Protein AF-A0A2S2CWX1-F1 (afdb_monomer_lite)

Foldseek 3Di:
DKWKKWWWQAQCAWKWKDKQNHTDDIDGHNDTDIDTPVVVDDAFKIKMKIWHAFQAAKTWTWTWMDIRNDTDTDTDIAGGGGGGDMDMDIHTD

Sequence (93 aa):
MTTVTLKVEIADDQVVAFVNSVQVASISGNDSGTHDLTPYLSSGDNQILIVGVNTEGRGHYKGSLDINGSSQLFDQSTTNGGLTWSQKYVVKN

pLDDT: mean 91.41, std 7.32, range [66.38, 97.94]

Radius of gyration: 12.76 Å; chains: 1; bounding box: 30×20×33 Å

Organism: NCBI:txid2202148

Secondary structure (DSSP, 8-state):
---EEEEEEEESSEEEEEETTEEEEEEESS--EEEE-GGGPPSSEEEEEEEEEESSS-EEEEEEEEETTEEEEEEEEESSSEEEEEEEEEEE-

Structure (mmCIF, N/CA/C/O backbone):
data_AF-A0A2S2CWX1-F1
#
_entry.id   AF-A0A2S2CWX1-F1
#
loop_
_atom_site.group_PDB
_atom_site.id
_atom_site.type_symbol
_atom_site.label_atom_id
_atom_site.label_alt_id
_atom_site.label_comp_id
_atom_site.label_asym_id
_atom_site.label_entity_id
_atom_site.label_seq_id
_atom_site.pdbx_PDB_ins_code
_atom_site.Cartn_x
_atom_site.Cartn_y
_atom_site.Cartn_z
_atom_site.occupancy
_atom_site.B_iso_or_equiv
_atom_site.auth_seq_id
_atom_site.auth_comp_id
_atom_site.auth_asym_id
_atom_site.auth_atom_id
_atom_site.pdbx_PDB_model_num
ATOM 1 N N . MET A 1 1 ? -11.160 6.672 16.900 1.00 82.62 1 MET A N 1
ATOM 2 C CA . MET A 1 1 ? -11.425 6.190 15.531 1.00 82.62 1 MET A CA 1
ATOM 3 C C . MET A 1 1 ? -10.077 6.050 14.868 1.00 82.62 1 MET A C 1
ATOM 5 O O . MET A 1 1 ? -9.307 7.000 14.967 1.00 82.62 1 MET A O 1
ATOM 9 N N . THR A 1 2 ? -9.757 4.879 14.322 1.00 93.75 2 THR A N 1
ATOM 10 C CA . THR A 1 2 ? -8.452 4.683 13.689 1.00 93.75 2 THR A CA 1
ATOM 11 C C . THR A 1 2 ? -8.416 5.410 12.351 1.00 93.75 2 THR A C 1
ATOM 13 O O . THR A 1 2 ? -9.336 5.251 11.557 1.00 93.75 2 THR A O 1
ATOM 16 N N . THR A 1 3 ? -7.385 6.217 12.108 1.00 95.88 3 THR A N 1
ATOM 17 C CA . THR A 1 3 ? -7.163 6.913 10.836 1.00 95.88 3 THR A CA 1
ATOM 18 C C . THR A 1 3 ? -6.032 6.249 10.078 1.00 95.88 3 THR A C 1
ATOM 20 O O . THR A 1 3 ? -4.996 5.926 10.668 1.00 95.88 3 THR A O 1
ATOM 23 N N . VAL A 1 4 ? -6.207 6.071 8.771 1.00 97.81 4 VAL A N 1
ATOM 24 C CA . VAL A 1 4 ? -5.172 5.507 7.908 1.00 97.81 4 VAL A CA 1
ATOM 25 C C . VAL A 1 4 ? -5.046 6.327 6.641 1.00 97.81 4 VAL A C 1
ATOM 27 O O . VAL A 1 4 ? -6.013 6.486 5.904 1.00 97.81 4 VAL A O 1
ATOM 30 N N . THR A 1 5 ? -3.838 6.809 6.364 1.00 97.81 5 THR A N 1
ATOM 31 C CA . THR A 1 5 ? -3.544 7.600 5.168 1.00 97.81 5 THR A CA 1
ATOM 32 C C . THR A 1 5 ? -2.356 7.005 4.424 1.00 97.81 5 THR A C 1
ATOM 34 O O . THR A 1 5 ? -1.284 6.824 4.996 1.00 97.81 5 THR A O 1
ATOM 37 N N . LEU A 1 6 ? -2.524 6.726 3.135 1.00 97.38 6 LEU A N 1
ATOM 38 C CA . LEU A 1 6 ? -1.439 6.332 2.245 1.00 97.38 6 LEU A CA 1
ATOM 39 C C . LEU A 1 6 ? -0.926 7.558 1.495 1.00 97.38 6 LEU A C 1
ATOM 41 O O . LEU A 1 6 ? -1.664 8.173 0.733 1.00 97.38 6 LEU A O 1
ATOM 45 N N . LYS A 1 7 ? 0.351 7.882 1.663 1.00 96.44 7 LYS A N 1
ATOM 46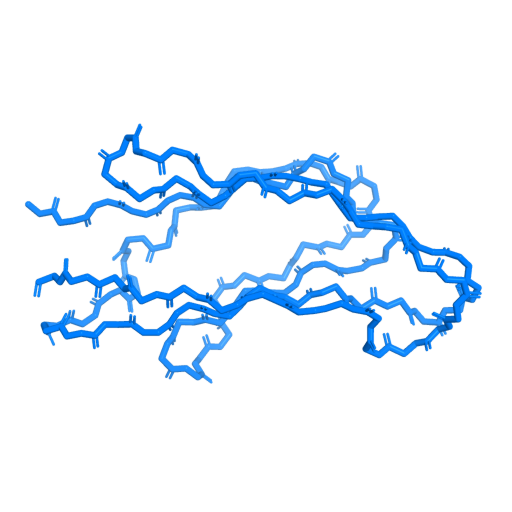 C CA . LYS A 1 7 ? 1.065 8.844 0.827 1.00 96.44 7 LYS A CA 1
ATOM 47 C C . LYS A 1 7 ? 1.952 8.086 -0.153 1.00 96.44 7 LYS A C 1
ATOM 49 O O . LYS A 1 7 ? 2.780 7.286 0.272 1.00 96.44 7 LYS A O 1
ATOM 54 N N . VAL A 1 8 ? 1.813 8.363 -1.440 1.00 95.62 8 VAL A N 1
ATOM 55 C CA . VAL A 1 8 ? 2.706 7.885 -2.497 1.00 95.62 8 VAL A CA 1
ATOM 56 C C . VAL A 1 8 ? 3.497 9.081 -3.008 1.00 95.62 8 VAL A C 1
ATOM 58 O O . VAL A 1 8 ? 2.926 10.119 -3.321 1.00 95.62 8 VAL A O 1
ATOM 61 N N . GLU A 1 9 ? 4.817 8.957 -3.029 1.00 94.06 9 GLU A N 1
ATOM 62 C CA . GLU A 1 9 ? 5.752 9.968 -3.531 1.00 94.06 9 GLU A CA 1
ATOM 63 C C . GLU A 1 9 ? 6.289 9.599 -4.914 1.00 94.06 9 GLU A C 1
ATOM 65 O O . GLU A 1 9 ? 6.503 10.489 -5.729 1.00 94.06 9 GLU A O 1
ATOM 70 N N . ILE A 1 10 ? 6.513 8.306 -5.167 1.00 91.38 10 ILE A N 1
ATOM 71 C CA . ILE A 1 10 ? 6.983 7.778 -6.452 1.00 91.38 10 ILE A CA 1
ATOM 72 C C . ILE A 1 10 ? 6.213 6.491 -6.753 1.00 91.38 10 ILE A C 1
ATOM 74 O O . ILE A 1 10 ? 6.116 5.616 -5.884 1.00 91.38 10 ILE A O 1
ATOM 78 N N . ALA A 1 11 ? 5.697 6.386 -7.977 1.00 90.94 11 ALA A N 1
ATOM 79 C CA . ALA A 1 11 ? 5.062 5.198 -8.533 1.00 90.94 11 ALA A CA 1
ATOM 80 C C . ALA A 1 11 ? 5.436 5.055 -10.019 1.00 90.94 11 ALA A C 1
ATOM 82 O O . ALA A 1 11 ? 4.644 5.394 -10.887 1.00 90.94 11 ALA A O 1
ATOM 83 N N . ASP A 1 12 ? 6.635 4.543 -10.324 1.00 85.12 12 ASP A N 1
ATOM 84 C CA . ASP A 1 12 ? 7.158 4.480 -11.709 1.00 85.12 12 ASP A CA 1
ATOM 85 C C . ASP A 1 12 ? 6.230 3.775 -12.726 1.00 85.12 12 ASP A C 1
ATOM 87 O O . ASP A 1 12 ? 6.359 3.993 -13.929 1.00 85.12 12 ASP A O 1
ATOM 91 N N . ASP A 1 13 ? 5.259 2.987 -12.263 1.00 88.56 13 ASP A N 1
ATOM 92 C CA . ASP A 1 13 ? 4.141 2.520 -13.085 1.00 88.56 13 ASP A CA 1
ATOM 93 C C . ASP A 1 13 ? 2.853 2.467 -12.265 1.00 88.56 13 ASP A C 1
ATOM 95 O O . ASP A 1 13 ? 1.927 3.235 -12.528 1.00 88.56 13 ASP A O 1
ATOM 99 N N . GLN A 1 14 ? 2.805 1.641 -11.212 1.00 91.5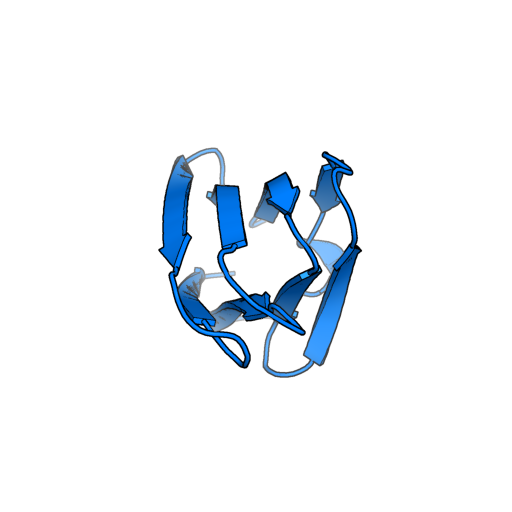6 14 GLN A N 1
ATOM 100 C CA . GLN A 1 14 ? 1.629 1.601 -10.350 1.00 91.56 14 GLN A CA 1
ATOM 101 C C . GLN A 1 14 ? 1.936 1.225 -8.894 1.00 91.56 14 GLN A C 1
ATOM 103 O O . GLN A 1 14 ? 2.690 0.294 -8.607 1.00 91.56 14 GLN A O 1
ATOM 108 N N . VAL A 1 15 ? 1.276 1.915 -7.962 1.00 94.25 15 VAL A N 1
ATOM 109 C CA . VAL A 1 15 ? 1.103 1.499 -6.565 1.00 94.25 15 VAL A CA 1
ATOM 110 C C . VAL A 1 15 ? -0.377 1.218 -6.322 1.00 94.25 15 VAL A C 1
ATOM 112 O O . VAL A 1 15 ? -1.228 2.085 -6.518 1.00 94.25 15 VAL A O 1
ATOM 115 N N . VAL A 1 16 ? -0.696 0.010 -5.867 1.00 94.75 16 VAL A N 1
ATOM 116 C CA . VAL A 1 16 ? -2.066 -0.421 -5.563 1.00 94.75 16 VAL A CA 1
ATOM 117 C C . VAL A 1 16 ? -2.195 -0.678 -4.069 1.00 94.75 16 VAL A C 1
ATOM 119 O O . VAL A 1 16 ? -1.339 -1.329 -3.470 1.00 94.75 16 VAL A O 1
ATOM 122 N N . ALA A 1 17 ? -3.273 -0.188 -3.461 1.00 96.75 17 ALA A N 1
ATOM 123 C CA . ALA A 1 17 ? -3.596 -0.455 -2.066 1.00 96.75 17 ALA A CA 1
ATOM 124 C C . ALA A 1 17 ? -4.870 -1.291 -1.958 1.00 96.75 17 ALA A C 1
ATOM 126 O O . ALA A 1 17 ? -5.898 -0.971 -2.563 1.00 96.75 17 ALA A O 1
ATOM 127 N N . PHE A 1 18 ? -4.801 -2.325 -1.127 1.00 97.69 18 PHE A N 1
ATOM 128 C CA . PHE A 1 18 ? -5.926 -3.167 -0.758 1.00 97.69 18 PHE A CA 1
ATOM 129 C C . PHE A 1 18 ? -6.193 -3.048 0.740 1.00 97.69 18 PHE A C 1
ATOM 131 O O . PHE A 1 18 ? -5.256 -3.114 1.535 1.00 97.69 18 PHE A O 1
ATOM 138 N N . VAL A 1 19 ? -7.463 -2.938 1.124 1.00 97.94 19 VAL A N 1
ATOM 139 C CA . VAL A 1 19 ? -7.933 -3.036 2.512 1.00 97.94 19 VAL A CA 1
ATOM 140 C C . VAL A 1 19 ? -8.891 -4.218 2.582 1.00 97.94 19 VAL A C 1
ATOM 142 O O . VAL A 1 19 ? -9.859 -4.275 1.829 1.00 97.94 19 VAL A O 1
ATOM 145 N N . ASN A 1 20 ? -8.595 -5.200 3.436 1.00 96.69 20 ASN A N 1
ATOM 146 C CA . ASN A 1 20 ? -9.366 -6.444 3.572 1.00 96.69 20 ASN A CA 1
ATOM 147 C C . ASN A 1 20 ? -9.638 -7.127 2.219 1.00 96.69 20 ASN A C 1
ATOM 149 O O . ASN A 1 20 ? -10.763 -7.511 1.909 1.00 96.69 20 ASN A O 1
ATOM 153 N N . SER A 1 21 ? -8.587 -7.238 1.400 1.00 95.56 21 SER A N 1
ATOM 154 C CA . SER A 1 21 ? -8.617 -7.824 0.050 1.00 95.56 21 SER A CA 1
ATOM 155 C C . SER A 1 21 ? -9.437 -7.057 -0.997 1.00 95.56 21 SER A C 1
ATOM 157 O O . SER A 1 21 ? -9.525 -7.509 -2.136 1.00 95.56 21 SER A O 1
ATOM 159 N N . VAL A 1 22 ? -9.980 -5.886 -0.663 1.00 97.12 22 VAL A N 1
ATOM 160 C CA . VAL A 1 22 ? -10.652 -4.993 -1.614 1.00 97.12 22 VAL A CA 1
ATOM 161 C C . VAL A 1 22 ? -9.669 -3.928 -2.074 1.00 97.12 22 VAL A C 1
ATOM 163 O O . VAL A 1 22 ? -9.030 -3.287 -1.245 1.00 97.12 22 VAL A O 1
ATOM 166 N N . GLN A 1 23 ? -9.537 -3.726 -3.385 1.00 97.12 23 GLN A N 1
ATOM 167 C CA . GLN A 1 23 ? -8.748 -2.622 -3.930 1.00 97.12 23 GLN A CA 1
ATOM 168 C C . GLN A 1 23 ? -9.431 -1.290 -3.601 1.00 97.12 23 GLN A C 1
ATOM 170 O O . GLN A 1 23 ? -10.597 -1.095 -3.936 1.00 97.12 23 GLN A O 1
ATOM 175 N N . VAL A 1 24 ? -8.693 -0.367 -2.986 1.00 96.94 24 VAL A N 1
ATOM 176 C CA . VAL A 1 24 ? -9.217 0.940 -2.547 1.00 96.94 24 VAL A CA 1
ATOM 177 C C . VAL A 1 24 ? -8.463 2.123 -3.144 1.00 96.94 24 VAL A C 1
ATOM 179 O O . VAL A 1 24 ? -8.998 3.226 -3.207 1.00 96.94 24 VAL A O 1
ATOM 182 N N . ALA A 1 25 ? -7.234 1.900 -3.613 1.00 94.88 25 ALA A N 1
ATOM 183 C CA . ALA A 1 25 ? -6.464 2.898 -4.339 1.00 94.88 25 ALA A CA 1
ATOM 184 C C . ALA A 1 25 ? -5.629 2.238 -5.439 1.00 94.88 25 ALA A C 1
ATOM 186 O O . ALA A 1 25 ? -5.130 1.125 -5.275 1.00 94.88 25 ALA A O 1
ATOM 187 N N . SER A 1 26 ? -5.478 2.950 -6.550 1.00 93.75 26 SER A N 1
ATOM 188 C CA . SER A 1 26 ? -4.572 2.632 -7.650 1.00 93.75 26 SER A CA 1
ATOM 189 C C . SER A 1 26 ? -3.965 3.948 -8.114 1.00 93.75 26 SER A C 1
ATOM 191 O O . SER A 1 26 ? -4.667 4.772 -8.696 1.00 93.75 26 SER A O 1
ATOM 193 N N . ILE A 1 27 ? -2.687 4.140 -7.820 1.00 93.06 27 ILE A N 1
ATOM 194 C CA . ILE A 1 27 ? -1.906 5.323 -8.161 1.00 93.06 27 ILE A CA 1
ATOM 195 C C . ILE A 1 27 ? -0.992 4.917 -9.305 1.00 93.06 27 ILE A C 1
ATOM 197 O O . ILE A 1 27 ? -0.288 3.921 -9.163 1.00 93.06 27 ILE A O 1
ATOM 201 N N . SER A 1 28 ? -1.028 5.632 -10.425 1.00 87.50 28 SER A N 1
ATOM 202 C CA . SER A 1 28 ? -0.271 5.267 -11.624 1.00 87.50 28 SER A CA 1
ATOM 203 C C . SER A 1 28 ? 0.542 6.422 -12.183 1.00 87.50 28 SER A C 1
ATOM 205 O O . SER A 1 28 ? 0.089 7.564 -12.141 1.00 87.50 28 SER A O 1
ATOM 207 N N . GLY A 1 29 ? 1.677 6.097 -12.798 1.00 70.19 29 GLY A N 1
ATOM 208 C CA . GLY A 1 29 ? 2.629 7.068 -13.324 1.00 70.19 29 GLY A CA 1
ATOM 209 C C . GLY A 1 29 ? 3.336 7.842 -12.211 1.00 70.19 29 GLY A C 1
ATOM 210 O O . GLY A 1 29 ? 3.057 7.652 -11.031 1.00 70.19 29 GLY A O 1
ATOM 211 N N . ASN A 1 30 ? 4.222 8.767 -12.590 1.00 66.38 30 ASN A N 1
ATOM 212 C CA . ASN A 1 30 ? 4.988 9.632 -11.673 1.00 66.38 30 ASN A CA 1
ATOM 213 C C . ASN A 1 30 ? 4.127 10.557 -10.773 1.00 66.38 30 ASN A C 1
ATOM 215 O O . ASN A 1 30 ? 4.631 11.552 -10.251 1.00 66.38 30 ASN A O 1
ATOM 219 N N . ASP A 1 31 ? 2.836 10.273 -10.616 1.00 69.00 31 ASP A N 1
ATOM 220 C CA . ASP A 1 31 ? 1.954 10.942 -9.685 1.00 69.00 31 ASP A CA 1
ATOM 221 C C . ASP A 1 31 ? 2.337 10.627 -8.239 1.00 69.00 31 ASP A C 1
ATOM 223 O O . ASP A 1 31 ? 2.583 9.490 -7.827 1.00 69.00 31 ASP A O 1
ATOM 227 N N . SER A 1 32 ? 2.333 11.696 -7.451 1.00 82.44 32 SER A N 1
ATOM 228 C CA . SER A 1 32 ? 2.388 11.642 -6.000 1.00 82.44 32 SER A CA 1
ATOM 229 C C . SER A 1 32 ? 1.026 12.051 -5.453 1.00 82.44 32 SER A C 1
ATOM 231 O O . SER A 1 32 ? 0.351 12.921 -6.005 1.00 82.44 32 SER A O 1
ATOM 233 N N . GLY A 1 33 ? 0.593 11.409 -4.375 1.00 89.81 33 GLY A N 1
ATOM 234 C CA . GLY A 1 33 ? -0.759 11.582 -3.869 1.00 89.81 33 GLY A CA 1
ATOM 235 C C . GLY A 1 33 ? -0.920 11.127 -2.432 1.00 89.81 33 GLY A C 1
ATOM 236 O O . GLY A 1 33 ? -0.169 10.295 -1.927 1.00 89.81 33 GLY A O 1
ATOM 237 N N . THR A 1 34 ? -1.932 11.687 -1.780 1.00 94.62 34 THR A N 1
ATOM 238 C CA . THR A 1 34 ? -2.368 11.293 -0.441 1.00 94.62 34 THR A CA 1
ATOM 239 C C . THR A 1 34 ? -3.769 10.709 -0.554 1.00 94.62 34 THR A C 1
ATOM 241 O O . THR A 1 34 ? -4.673 11.354 -1.082 1.00 94.62 34 THR A O 1
ATOM 244 N N . HIS A 1 35 ? -3.952 9.495 -0.048 1.00 95.69 35 HIS A N 1
ATOM 245 C CA . HIS A 1 35 ? -5.179 8.719 -0.145 1.00 95.69 35 HIS A CA 1
ATOM 246 C C . HIS A 1 35 ? -5.654 8.346 1.255 1.00 95.69 35 HIS A C 1
ATOM 248 O O . HIS A 1 35 ? -4.952 7.653 1.994 1.00 95.69 35 HIS A O 1
ATOM 254 N N . ASP A 1 36 ? -6.850 8.802 1.617 1.00 97.00 36 ASP A N 1
ATOM 255 C CA . ASP A 1 36 ? -7.495 8.397 2.862 1.00 97.00 36 ASP A CA 1
ATOM 256 C C . ASP A 1 36 ? -8.050 6.976 2.711 1.00 97.00 36 ASP A C 1
ATOM 258 O O . ASP A 1 36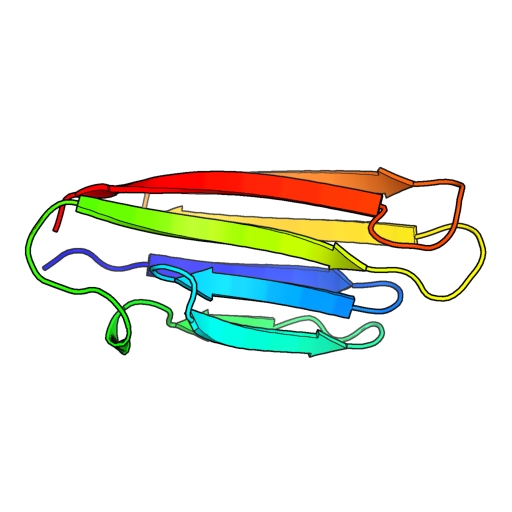 ? -8.914 6.713 1.870 1.00 97.00 36 ASP A O 1
ATOM 262 N N . LEU A 1 37 ? -7.522 6.053 3.515 1.00 97.19 37 LEU A N 1
ATOM 263 C CA . LEU A 1 37 ? -7.959 4.660 3.549 1.00 97.19 37 LEU A CA 1
ATOM 264 C C . LEU A 1 37 ? -8.945 4.391 4.697 1.00 97.19 37 LEU A C 1
ATOM 266 O O . LEU A 1 37 ? -9.515 3.303 4.777 1.00 97.19 37 LEU A O 1
ATOM 270 N N . THR A 1 38 ? -9.165 5.373 5.575 1.00 96.94 38 THR A N 1
ATOM 271 C CA . THR A 1 38 ? -10.040 5.275 6.751 1.00 96.94 38 THR A CA 1
ATOM 272 C C . THR A 1 38 ? -11.465 4.816 6.419 1.00 96.94 38 THR A C 1
ATOM 274 O O . THR A 1 38 ? -11.971 3.947 7.133 1.00 96.94 38 THR A O 1
ATOM 277 N N . PRO A 1 39 ? -12.122 5.302 5.340 1.00 97.12 39 PRO A N 1
ATOM 278 C CA . PRO A 1 39 ? -13.494 4.901 5.016 1.00 97.12 39 PRO A CA 1
ATOM 279 C C . PRO A 1 39 ? -13.662 3.412 4.693 1.00 97.12 39 PRO A C 1
ATOM 281 O O . PRO A 1 39 ? -14.783 2.911 4.705 1.00 97.12 39 PRO A O 1
ATOM 284 N N . TYR A 1 40 ? -12.568 2.708 4.393 1.00 97.06 40 TYR A N 1
ATOM 285 C CA . TYR A 1 40 ? -12.583 1.297 4.004 1.00 97.06 40 TYR A CA 1
ATOM 286 C C . TYR A 1 40 ? -12.306 0.344 5.170 1.00 97.06 40 TYR A C 1
ATOM 288 O O . TYR A 1 40 ? -12.327 -0.874 4.987 1.00 97.06 40 TYR A O 1
ATOM 296 N N . LEU A 1 41 ? -12.035 0.875 6.365 1.00 96.31 41 LEU A N 1
ATOM 297 C CA . LEU A 1 41 ? -11.829 0.063 7.557 1.00 96.31 41 LEU A CA 1
ATOM 298 C C . LEU A 1 41 ? -13.160 -0.512 8.056 1.00 96.31 41 LEU A C 1
ATOM 300 O O . LEU A 1 41 ? -14.165 0.189 8.167 1.00 96.31 41 LEU A O 1
ATOM 304 N N . SER A 1 42 ? -13.147 -1.787 8.430 1.00 95.44 42 SER A N 1
ATOM 305 C CA . SER A 1 42 ? -14.224 -2.452 9.162 1.00 95.44 42 SER A CA 1
ATOM 306 C C . SER A 1 42 ? -13.956 -2.455 10.670 1.00 95.44 42 SER A C 1
ATOM 308 O O . SER A 1 42 ? -12.872 -2.083 11.128 1.00 95.44 42 SER A O 1
ATOM 310 N N . SER A 1 43 ? -14.939 -2.893 11.461 1.00 93.50 43 SER A N 1
ATOM 311 C CA . SER A 1 43 ? -14.746 -3.169 12.889 1.00 93.50 43 SER A CA 1
ATOM 312 C C . SER A 1 43 ? -13.743 -4.307 13.100 1.00 93.50 43 SER A C 1
ATOM 314 O O . SER A 1 43 ? -13.858 -5.337 12.430 1.00 93.50 43 SER A O 1
ATOM 316 N N . GLY A 1 44 ? -12.833 -4.164 14.064 1.00 93.81 44 GLY A N 1
ATOM 317 C CA . GLY A 1 44 ? -11.837 -5.174 14.403 1.00 93.81 44 GLY A CA 1
ATOM 318 C C . GLY A 1 44 ? -10.537 -5.037 13.608 1.00 93.81 44 GLY A C 1
ATOM 319 O O . GLY A 1 44 ? -10.120 -3.944 13.217 1.00 93.81 44 GLY A O 1
ATOM 320 N N . ASP A 1 45 ? -9.863 -6.167 13.398 1.00 95.19 45 ASP A N 1
ATOM 321 C CA . ASP A 1 45 ? -8.581 -6.202 12.698 1.00 95.19 45 ASP A CA 1
ATOM 322 C C . ASP A 1 45 ? -8.777 -6.015 11.188 1.00 95.19 45 ASP A C 1
ATOM 324 O O . ASP A 1 45 ? -9.567 -6.708 10.549 1.00 95.19 45 ASP A O 1
ATOM 328 N N . ASN A 1 46 ? -8.007 -5.096 10.615 1.00 96.94 46 ASN A N 1
ATOM 329 C CA . ASN A 1 46 ? -7.984 -4.794 9.192 1.00 96.94 46 ASN A CA 1
ATOM 330 C C . ASN A 1 46 ? -6.608 -5.124 8.613 1.00 96.94 46 ASN A C 1
ATOM 332 O O . ASN A 1 46 ? -5.576 -4.850 9.231 1.00 96.94 46 ASN A O 1
ATOM 336 N N . GLN A 1 47 ? -6.584 -5.682 7.407 1.00 97.06 47 GLN A N 1
ATOM 337 C CA . GLN A 1 47 ? -5.352 -5.958 6.674 1.00 97.06 47 GLN A CA 1
ATOM 338 C C . GLN A 1 47 ? -5.192 -4.964 5.538 1.00 97.06 47 GLN A C 1
ATOM 340 O O . GLN A 1 47 ? -6.072 -4.846 4.689 1.00 97.06 47 GLN A O 1
ATOM 345 N N . ILE A 1 48 ? -4.046 -4.293 5.502 1.00 97.56 48 ILE A N 1
ATOM 346 C CA . ILE A 1 48 ? -3.682 -3.393 4.412 1.00 97.56 48 ILE A CA 1
ATOM 347 C C . ILE A 1 48 ? -2.525 -4.015 3.652 1.00 97.56 48 ILE A C 1
ATOM 349 O O . ILE A 1 48 ? -1.524 -4.393 4.258 1.00 97.56 48 ILE A O 1
ATOM 353 N N . LEU A 1 49 ? -2.661 -4.124 2.337 1.00 97.44 49 LEU A N 1
ATOM 354 C CA . LEU A 1 49 ? -1.603 -4.571 1.443 1.00 97.44 49 LEU A CA 1
ATOM 355 C C . LEU A 1 49 ? -1.318 -3.459 0.441 1.00 97.44 49 LEU A C 1
ATOM 357 O O . LEU A 1 49 ? -2.208 -3.058 -0.303 1.00 97.44 49 LEU A O 1
ATOM 361 N N . ILE A 1 50 ? -0.081 -2.981 0.423 1.00 96.12 50 ILE A N 1
ATOM 362 C CA . ILE A 1 50 ? 0.419 -2.073 -0.609 1.00 96.12 50 ILE A CA 1
ATOM 363 C C . ILE A 1 50 ? 1.253 -2.903 -1.574 1.00 96.12 50 ILE A C 1
ATOM 365 O O . ILE A 1 50 ? 2.031 -3.755 -1.142 1.00 96.12 50 ILE A O 1
ATOM 369 N N . VAL A 1 51 ? 1.073 -2.672 -2.868 1.00 94.06 51 VAL A N 1
ATOM 370 C CA . VAL A 1 51 ? 1.716 -3.424 -3.941 1.00 94.0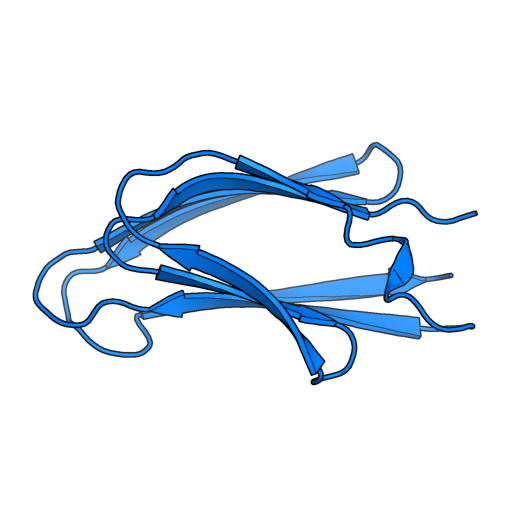6 51 VAL A CA 1
ATOM 371 C C . VAL A 1 51 ? 2.319 -2.451 -4.944 1.00 94.06 51 VAL A C 1
ATOM 373 O O . VAL A 1 51 ? 1.618 -1.570 -5.431 1.00 94.06 51 VAL A O 1
ATOM 376 N N . GLY A 1 52 ? 3.599 -2.630 -5.261 1.00 92.69 52 GLY A N 1
ATOM 377 C CA . GLY A 1 52 ? 4.252 -2.012 -6.411 1.00 92.69 52 GLY A CA 1
ATOM 378 C C . GLY A 1 52 ? 4.152 -2.938 -7.620 1.00 92.69 52 GLY A C 1
ATOM 379 O O . GLY A 1 52 ? 4.525 -4.114 -7.544 1.00 92.69 52 GLY A O 1
ATOM 380 N N . VAL A 1 53 ? 3.628 -2.414 -8.722 1.00 90.62 53 VAL A N 1
ATOM 381 C CA . VAL A 1 53 ? 3.518 -3.104 -10.011 1.00 90.62 53 VAL A CA 1
ATOM 382 C C . VAL A 1 53 ? 4.336 -2.320 -11.028 1.00 90.62 53 VAL A C 1
ATOM 384 O O . VAL A 1 53 ? 4.335 -1.088 -11.000 1.00 90.62 53 VAL A O 1
ATOM 387 N N . ASN A 1 54 ? 5.094 -3.024 -11.866 1.00 89.19 54 ASN A N 1
ATOM 388 C CA . ASN A 1 54 ? 5.787 -2.434 -13.007 1.00 89.19 54 ASN A CA 1
ATOM 389 C C . ASN A 1 54 ? 5.530 -3.270 -14.253 1.00 89.19 54 ASN A C 1
ATOM 391 O O . ASN A 1 54 ? 5.792 -4.470 -14.232 1.00 89.19 54 ASN A O 1
ATOM 395 N N . THR A 1 55 ? 5.091 -2.680 -15.355 1.00 82.62 55 THR A N 1
ATOM 396 C CA . THR A 1 55 ? 4.919 -3.413 -16.608 1.00 82.62 55 THR A CA 1
ATOM 397 C C . THR A 1 55 ? 6.254 -3.868 -17.185 1.00 82.62 55 THR A C 1
ATOM 399 O O . THR A 1 55 ? 6.362 -5.016 -17.614 1.00 82.62 55 THR A O 1
ATOM 402 N N . GLU A 1 56 ? 7.293 -3.025 -17.154 1.00 82.00 56 GLU A N 1
ATOM 403 C CA . GLU A 1 56 ? 8.586 -3.336 -17.774 1.00 82.00 56 GLU A CA 1
ATOM 404 C C . GLU A 1 56 ? 9.766 -2.654 -17.069 1.00 82.00 56 GLU A C 1
ATOM 406 O O . GLU A 1 56 ? 9.692 -1.515 -16.619 1.00 82.00 56 GLU A O 1
ATOM 411 N N . GLY A 1 57 ? 10.913 -3.337 -17.041 1.00 82.81 57 GLY A N 1
ATOM 412 C CA . GLY A 1 57 ? 12.183 -2.738 -16.632 1.00 82.81 57 GLY A CA 1
ATOM 413 C C . GLY A 1 57 ? 12.306 -2.439 -15.135 1.00 82.81 57 GLY A C 1
ATOM 414 O O . GLY A 1 57 ? 11.873 -3.217 -14.284 1.00 82.81 57 GLY A O 1
ATOM 415 N N . ARG A 1 58 ? 12.999 -1.336 -14.822 1.00 86.56 58 ARG A N 1
ATOM 416 C CA . ARG A 1 58 ? 13.248 -0.887 -13.445 1.00 86.56 58 ARG A CA 1
ATOM 417 C C . ARG A 1 58 ? 12.067 -0.066 -12.946 1.00 86.56 58 ARG A C 1
ATOM 419 O O . ARG A 1 58 ? 11.535 0.721 -13.716 1.00 86.56 58 ARG A O 1
ATOM 426 N N . GLY A 1 59 ? 11.712 -0.232 -11.678 1.00 88.12 59 GLY A N 1
ATOM 427 C CA . GLY A 1 59 ? 10.665 0.555 -11.034 1.00 88.12 59 GLY A CA 1
ATOM 428 C C . GLY A 1 59 ? 11.053 0.941 -9.616 1.00 88.12 59 GLY A C 1
ATOM 429 O O . GLY A 1 59 ? 11.653 0.139 -8.894 1.00 88.12 59 GLY A O 1
ATOM 430 N N . HIS A 1 60 ? 10.709 2.161 -9.231 1.00 90.31 60 HIS A N 1
ATOM 431 C CA . HIS A 1 60 ? 10.889 2.735 -7.909 1.00 90.31 60 HIS A CA 1
ATOM 432 C C . HIS A 1 60 ? 9.528 3.095 -7.307 1.00 90.31 60 HIS A C 1
ATOM 434 O O . HIS A 1 60 ? 8.674 3.698 -7.956 1.00 90.31 60 HIS A O 1
ATOM 440 N N . TYR A 1 61 ? 9.328 2.711 -6.047 1.00 91.81 61 TYR A N 1
ATOM 441 C CA . TYR A 1 61 ? 8.131 3.008 -5.270 1.00 91.81 61 TYR A CA 1
ATOM 442 C C . TYR A 1 61 ? 8.535 3.628 -3.955 1.00 91.81 61 TYR A C 1
ATOM 444 O O . TYR A 1 61 ? 9.296 3.034 -3.188 1.00 91.81 61 TYR A O 1
ATOM 452 N N . LYS A 1 62 ? 8.000 4.806 -3.672 1.00 93.75 62 LYS A N 1
ATOM 453 C CA . LYS A 1 62 ? 8.329 5.531 -2.454 1.00 93.75 62 LYS A CA 1
ATOM 454 C C . LYS A 1 62 ? 7.089 6.151 -1.857 1.00 93.75 62 LYS A C 1
ATOM 456 O O . LYS A 1 62 ? 6.236 6.651 -2.586 1.00 93.75 62 LYS A O 1
ATOM 461 N N . GLY A 1 63 ? 6.996 6.143 -0.537 1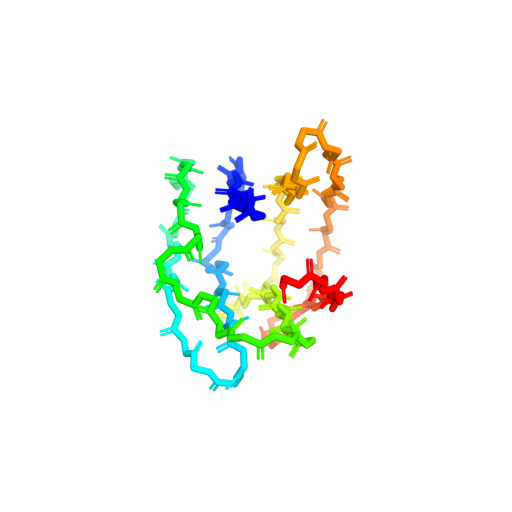.00 95.44 63 GLY A N 1
ATOM 462 C CA . GLY A 1 63 ? 5.883 6.743 0.170 1.00 95.44 63 GLY A CA 1
ATOM 463 C C . GLY A 1 63 ? 5.836 6.354 1.636 1.00 95.44 63 GLY A C 1
ATOM 464 O O . GLY A 1 63 ? 6.834 5.964 2.246 1.00 95.44 63 GLY A O 1
ATOM 465 N N . SER A 1 64 ? 4.651 6.483 2.215 1.00 96.62 64 SER A N 1
ATOM 466 C CA . SER A 1 64 ? 4.400 6.148 3.606 1.00 96.62 64 SER A CA 1
ATOM 467 C C . SER A 1 64 ? 2.956 5.743 3.845 1.00 96.62 64 SER A C 1
ATOM 469 O O . SER A 1 64 ? 2.045 6.356 3.292 1.00 96.62 64 SER A O 1
ATOM 471 N N . LEU A 1 65 ? 2.740 4.789 4.744 1.00 97.31 65 LEU A N 1
ATOM 472 C CA . LEU A 1 65 ? 1.435 4.513 5.329 1.00 97.31 65 LEU A CA 1
ATOM 473 C C . LEU A 1 65 ? 1.397 5.081 6.749 1.00 97.31 65 LEU A C 1
ATOM 475 O O . LEU A 1 65 ? 2.105 4.599 7.629 1.00 97.31 65 LEU A O 1
ATOM 479 N N . ASP A 1 66 ? 0.582 6.102 6.972 1.00 97.44 66 ASP A N 1
ATOM 480 C CA . ASP A 1 66 ? 0.313 6.637 8.302 1.00 97.44 66 ASP A CA 1
ATOM 481 C C . ASP A 1 66 ? -0.872 5.903 8.928 1.00 97.44 66 ASP A C 1
ATOM 483 O O . ASP A 1 66 ? -1.944 5.825 8.327 1.00 97.44 66 ASP A O 1
ATOM 487 N N . ILE A 1 67 ? -0.668 5.350 10.124 1.00 96.31 67 ILE A N 1
ATOM 488 C CA . ILE A 1 67 ? -1.714 4.722 10.932 1.00 96.31 67 ILE A CA 1
ATOM 489 C C . ILE A 1 67 ? -1.739 5.448 12.276 1.00 96.31 67 ILE A C 1
ATOM 491 O O . ILE A 1 67 ? -0.796 5.335 13.060 1.00 96.31 67 ILE A O 1
ATOM 495 N N . ASN A 1 68 ? -2.818 6.177 12.565 1.00 94.75 68 ASN A N 1
ATOM 496 C CA . ASN A 1 68 ? -2.977 6.958 13.799 1.00 94.75 68 ASN A CA 1
ATOM 497 C C . ASN A 1 68 ? -1.793 7.904 14.104 1.00 94.75 68 ASN A C 1
ATOM 499 O O . ASN A 1 68 ? -1.347 7.995 15.248 1.00 94.75 68 ASN A O 1
ATOM 503 N N . GLY A 1 69 ? -1.250 8.582 13.090 1.00 93.31 69 GLY A N 1
ATOM 504 C CA . GLY A 1 69 ? -0.103 9.487 13.217 1.00 93.31 69 GLY A CA 1
ATOM 505 C C . GLY A 1 69 ? 1.255 8.782 13.285 1.00 93.31 69 GLY A C 1
ATOM 506 O O . GLY A 1 69 ? 2.286 9.440 13.426 1.00 93.31 69 GLY A O 1
ATOM 507 N N . SER A 1 70 ? 1.281 7.445 13.225 1.00 94.81 70 SER A N 1
ATOM 508 C CA . SER A 1 70 ? 2.513 6.659 13.135 1.00 94.81 70 SER A CA 1
ATOM 509 C C . SER A 1 70 ? 2.799 6.318 11.677 1.00 94.81 70 SER A C 1
ATOM 511 O O . SER A 1 70 ? 2.200 5.401 11.114 1.00 94.81 70 SER A O 1
ATOM 513 N N . SER A 1 71 ? 3.741 7.042 11.077 1.00 96.25 71 SER A N 1
ATOM 514 C CA . SER A 1 71 ? 4.133 6.857 9.680 1.00 96.25 71 SER A CA 1
ATOM 515 C C . SER A 1 71 ? 5.089 5.675 9.494 1.00 96.25 71 SER A C 1
ATOM 517 O O . SER A 1 71 ? 6.129 5.578 10.146 1.00 96.25 71 SER A O 1
ATOM 519 N N . GLN A 1 72 ? 4.728 4.767 8.590 1.00 95.50 72 GLN A N 1
ATOM 520 C CA . GLN A 1 72 ? 5.535 3.638 8.141 1.00 95.50 72 GLN A CA 1
ATOM 521 C C . GLN A 1 72 ? 6.004 3.904 6.711 1.00 95.50 72 GLN A C 1
ATOM 523 O O . GLN A 1 72 ? 5.216 3.826 5.769 1.00 95.50 72 GLN A O 1
ATOM 528 N N . LEU A 1 73 ? 7.284 4.229 6.549 1.00 95.88 73 LEU A N 1
ATOM 529 C CA . LEU A 1 73 ? 7.864 4.545 5.245 1.00 95.88 73 LEU A CA 1
ATOM 530 C C . LEU A 1 73 ? 8.083 3.282 4.403 1.00 95.88 73 LEU A C 1
ATOM 532 O O . LEU A 1 73 ? 8.399 2.215 4.933 1.00 95.88 73 LEU A O 1
ATOM 536 N N . PHE A 1 74 ? 7.996 3.440 3.087 1.00 94.12 74 PHE A N 1
ATOM 537 C CA . PHE A 1 74 ? 8.504 2.480 2.117 1.00 94.12 74 PHE A CA 1
ATOM 538 C C . PHE A 1 74 ? 9.295 3.214 1.031 1.00 94.12 74 PHE A C 1
ATOM 540 O O . PHE A 1 74 ? 8.929 4.307 0.604 1.00 94.12 74 PHE A O 1
ATOM 547 N N . ASP A 1 75 ? 10.400 2.611 0.608 1.00 93.75 75 ASP A N 1
ATOM 548 C CA . ASP A 1 75 ? 11.272 3.103 -0.458 1.00 93.75 75 ASP A CA 1
ATOM 549 C C . ASP A 1 75 ? 11.930 1.875 -1.097 1.00 93.75 75 ASP A C 1
ATOM 551 O O . ASP A 1 75 ? 12.758 1.208 -0.472 1.00 93.75 75 ASP A O 1
ATOM 555 N N . GLN A 1 76 ? 11.434 1.471 -2.264 1.00 91.56 76 GLN A N 1
ATOM 556 C CA . GLN A 1 76 ? 11.699 0.159 -2.844 1.00 91.56 76 GLN A CA 1
ATOM 557 C C . GLN A 1 76 ? 11.981 0.281 -4.328 1.00 91.56 76 GLN A C 1
ATOM 559 O O . GLN A 1 76 ? 11.161 0.781 -5.091 1.00 91.56 76 GLN A O 1
ATOM 564 N N . SER A 1 77 ? 13.149 -0.202 -4.736 1.00 89.75 77 SER A N 1
ATOM 565 C CA . SER A 1 77 ? 13.570 -0.253 -6.132 1.00 89.75 77 SER A CA 1
ATOM 566 C C . SER A 1 77 ? 13.631 -1.691 -6.615 1.00 89.75 77 SER A C 1
ATOM 568 O O . SER A 1 77 ? 14.018 -2.601 -5.884 1.00 89.75 77 SER A O 1
ATOM 570 N N . THR A 1 78 ? 13.273 -1.888 -7.874 1.00 86.94 78 THR A N 1
ATOM 571 C CA . THR A 1 78 ? 13.119 -3.201 -8.492 1.00 86.94 78 THR A CA 1
ATOM 572 C C . THR A 1 78 ? 13.708 -3.156 -9.895 1.00 86.94 78 THR A C 1
ATOM 574 O O . THR A 1 78 ? 13.740 -2.102 -10.530 1.00 86.94 78 THR A O 1
ATOM 577 N N . THR A 1 79 ? 14.260 -4.274 -10.367 1.00 82.00 79 THR A N 1
ATOM 578 C CA . THR A 1 79 ? 14.973 -4.329 -11.657 1.00 82.00 79 THR A CA 1
ATOM 579 C C . THR A 1 79 ? 14.258 -5.127 -12.735 1.00 82.00 79 THR A C 1
ATOM 581 O O . THR A 1 79 ? 14.695 -5.104 -13.883 1.00 82.00 79 THR A O 1
ATOM 584 N N . ASN A 1 80 ? 13.199 -5.840 -12.358 1.00 77.19 80 ASN A N 1
ATOM 585 C CA . ASN A 1 80 ? 12.418 -6.703 -13.229 1.00 77.19 80 ASN A CA 1
ATOM 586 C C . ASN A 1 80 ? 10.970 -6.200 -13.225 1.00 77.19 80 ASN A C 1
ATOM 588 O O . ASN A 1 80 ? 10.513 -5.704 -12.197 1.00 77.19 80 ASN A O 1
ATOM 592 N N . GLY A 1 81 ? 10.250 -6.375 -14.335 1.00 74.81 81 GLY A N 1
ATOM 593 C CA . GLY A 1 81 ? 8.807 -6.123 -14.389 1.00 74.81 81 GLY A CA 1
ATOM 594 C C . GLY A 1 81 ? 7.986 -7.167 -13.615 1.00 74.81 81 GLY A C 1
ATOM 595 O O . GLY A 1 81 ? 8.509 -8.187 -13.160 1.00 74.81 81 GLY A O 1
ATOM 596 N N . GLY A 1 82 ? 6.684 -6.921 -13.499 1.00 70.19 82 GLY A N 1
ATOM 597 C CA . GLY A 1 82 ? 5.683 -7.745 -12.826 1.00 70.19 82 GLY A CA 1
ATOM 598 C C . GLY A 1 82 ? 5.152 -7.135 -11.524 1.00 70.19 82 GLY A C 1
ATOM 599 O O . GLY A 1 82 ? 5.082 -5.920 -11.353 1.00 70.19 82 GLY A O 1
ATOM 600 N N . LEU A 1 83 ? 4.763 -8.010 -10.593 1.00 70.75 83 LEU A N 1
ATOM 601 C CA . LEU A 1 83 ? 4.564 -7.652 -9.188 1.00 70.75 83 LEU A CA 1
ATOM 602 C C . LEU A 1 83 ? 5.935 -7.577 -8.536 1.00 70.75 83 LEU A C 1
ATOM 604 O O . LEU A 1 83 ? 6.583 -8.602 -8.321 1.00 70.75 83 LEU A O 1
ATOM 608 N N . THR A 1 84 ? 6.394 -6.366 -8.273 1.00 80.00 84 THR A N 1
ATOM 609 C CA . THR A 1 84 ? 7.808 -6.133 -7.982 1.00 80.00 84 THR A CA 1
ATOM 610 C C . THR A 1 84 ? 8.059 -5.921 -6.492 1.00 80.00 84 THR A C 1
ATOM 612 O O . THR A 1 84 ? 9.140 -6.237 -5.995 1.00 80.00 84 THR A O 1
ATOM 615 N N . TRP A 1 85 ? 7.045 -5.464 -5.753 1.00 87.81 85 TRP A N 1
ATOM 616 C CA . TRP A 1 85 ? 7.110 -5.269 -4.309 1.00 87.81 85 TRP A CA 1
ATOM 617 C C . TRP A 1 85 ? 5.727 -5.390 -3.655 1.00 87.81 85 TRP A C 1
ATOM 619 O O . TRP A 1 85 ? 4.708 -5.050 -4.252 1.00 87.81 85 TRP A O 1
ATOM 629 N N . SER A 1 86 ? 5.683 -5.852 -2.403 1.00 92.56 86 SER A N 1
ATOM 630 C CA . SER A 1 86 ? 4.482 -5.742 -1.573 1.00 92.56 86 SER A CA 1
ATOM 631 C C . SER A 1 86 ? 4.823 -5.598 -0.092 1.00 92.56 86 SER A C 1
ATOM 633 O O . SER A 1 86 ? 5.822 -6.149 0.378 1.00 92.56 86 SER A O 1
ATOM 635 N N . GLN A 1 87 ? 3.975 -4.891 0.654 1.00 94.50 87 GLN A N 1
ATOM 636 C CA . GLN A 1 87 ? 4.093 -4.751 2.102 1.00 94.50 87 GLN A CA 1
ATOM 637 C C . GLN A 1 87 ? 2.721 -4.807 2.770 1.00 94.50 87 GLN A C 1
ATOM 639 O O . GLN A 1 87 ? 1.771 -4.146 2.349 1.00 94.50 87 GLN A O 1
ATOM 644 N N . LYS A 1 88 ? 2.627 -5.621 3.826 1.00 95.56 88 LYS A N 1
ATOM 645 C CA . LYS A 1 88 ? 1.396 -5.860 4.582 1.00 95.56 88 LYS A CA 1
ATOM 646 C C . LYS A 1 88 ? 1.444 -5.168 5.942 1.00 95.56 88 LYS A C 1
ATOM 648 O O . LYS A 1 88 ? 2.448 -5.268 6.644 1.00 95.56 88 LYS A O 1
ATOM 653 N N . TYR A 1 89 ? 0.322 -4.587 6.348 1.00 94.94 89 TYR A N 1
ATOM 654 C CA . TYR A 1 89 ? 0.109 -3.955 7.646 1.00 94.94 89 TYR A CA 1
ATOM 655 C C . TYR A 1 89 ? -1.165 -4.494 8.295 1.00 94.94 89 TYR A C 1
ATOM 657 O O . TYR A 1 89 ? -2.120 -4.858 7.606 1.00 94.94 89 TYR A O 1
ATOM 665 N N . VAL A 1 90 ? -1.174 -4.544 9.627 1.00 94.31 90 VAL A N 1
ATOM 666 C CA . VAL A 1 90 ? -2.359 -4.893 10.419 1.00 94.31 90 VAL A CA 1
ATOM 667 C C . VAL A 1 90 ? -2.767 -3.671 11.222 1.00 94.31 90 VAL A C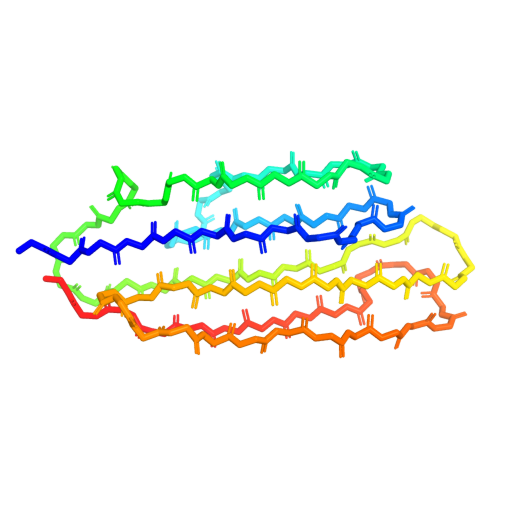 1
ATOM 669 O O . VAL A 1 90 ? -1.964 -3.125 11.977 1.00 94.31 90 VAL A O 1
ATOM 672 N N . VAL A 1 91 ? -4.016 -3.253 11.051 1.00 93.50 91 VAL A N 1
ATOM 673 C CA . VAL A 1 91 ? -4.599 -2.090 11.714 1.00 93.50 91 VAL A CA 1
ATOM 674 C C . VAL A 1 91 ? -5.699 -2.564 12.653 1.00 93.50 91 VAL A C 1
ATOM 676 O O . VAL A 1 91 ? -6.603 -3.278 12.230 1.00 93.50 91 VAL A O 1
ATOM 679 N N . LYS A 1 92 ? -5.630 -2.159 13.922 1.00 90.62 92 LYS A N 1
ATOM 680 C CA . LYS A 1 92 ? -6.676 -2.440 14.913 1.00 90.62 92 LYS A CA 1
ATOM 681 C C . LYS A 1 92 ? -7.657 -1.269 14.943 1.00 90.62 92 LYS A C 1
ATOM 683 O O . LYS A 1 92 ? -7.223 -0.129 15.132 1.00 90.62 92 LYS A O 1
ATOM 688 N N . ASN A 1 93 ? -8.943 -1.536 14.725 1.00 82.25 93 ASN A N 1
ATOM 689 C CA . ASN A 1 93 ? -10.006 -0.527 14.699 1.00 82.25 93 ASN A CA 1
ATOM 690 C C . ASN A 1 93 ? -11.162 -0.898 15.629 1.00 82.25 93 ASN A C 1
ATOM 692 O O . ASN A 1 93 ? -11.643 -2.051 15.547 1.00 82.25 93 ASN A O 1
#